Protein AF-A0A0W1G6I7-F1 (afdb_monomer_lite)

pLDDT: mean 85.75, std 11.92, range [43.31, 96.75]

Structure (mmCIF, N/CA/C/O backbone):
data_AF-A0A0W1G6I7-F1
#
_entry.id   AF-A0A0W1G6I7-F1
#
loop_
_atom_site.group_PDB
_atom_site.id
_atom_site.type_symbol
_atom_site.label_atom_id
_atom_site.label_alt_id
_atom_site.label_comp_id
_atom_site.label_asym_id
_atom_site.label_entity_id
_atom_site.label_seq_id
_atom_site.pdbx_PDB_ins_code
_atom_site.Cartn_x
_atom_site.Cartn_y
_atom_site.Cartn_z
_atom_site.occupancy
_atom_site.B_iso_or_equiv
_atom_site.auth_seq_id
_atom_site.auth_comp_id
_atom_site.auth_asym_id
_atom_site.auth_atom_id
_atom_site.pdbx_PDB_model_num
ATOM 1 N N . MET A 1 1 ? 21.510 -3.361 8.460 1.00 45.34 1 MET A N 1
ATOM 2 C CA . MET A 1 1 ? 21.124 -2.230 9.334 1.00 45.34 1 MET A CA 1
ATOM 3 C C . MET A 1 1 ? 21.002 -0.882 8.605 1.00 45.34 1 MET A C 1
ATOM 5 O O . MET A 1 1 ? 20.102 -0.129 8.933 1.00 45.34 1 MET A O 1
ATOM 9 N N . LYS A 1 2 ? 21.767 -0.615 7.530 1.00 48.50 2 LYS A N 1
ATOM 10 C CA . LYS A 1 2 ? 21.756 0.664 6.771 1.00 48.50 2 LYS A CA 1
ATOM 11 C C . LYS A 1 2 ? 20.412 1.162 6.188 1.00 48.50 2 LYS A C 1
ATOM 13 O O . LYS A 1 2 ? 20.326 2.323 5.802 1.00 48.50 2 LYS A O 1
ATOM 18 N N . CYS A 1 3 ? 19.392 0.309 6.039 1.00 48.00 3 CYS A N 1
ATOM 19 C CA . CYS A 1 3 ? 18.097 0.718 5.468 1.00 48.00 3 CYS A CA 1
ATOM 20 C C . CYS A 1 3 ? 17.162 1.379 6.488 1.00 48.00 3 CYS A C 1
ATOM 22 O O . CYS A 1 3 ? 16.380 2.235 6.077 1.00 48.00 3 CYS A O 1
ATOM 24 N N . ALA A 1 4 ? 17.265 1.009 7.770 1.00 49.53 4 ALA A N 1
ATOM 25 C CA . ALA A 1 4 ? 16.429 1.559 8.837 1.00 49.53 4 ALA A CA 1
ATOM 26 C C . ALA A 1 4 ? 16.900 2.957 9.269 1.00 49.53 4 ALA A C 1
ATOM 28 O O . ALA A 1 4 ? 16.106 3.879 9.410 1.00 49.53 4 ALA A O 1
ATOM 29 N N . GLU A 1 5 ? 18.221 3.154 9.306 1.00 43.31 5 GLU A N 1
ATOM 30 C CA . GLU A 1 5 ? 18.892 4.429 9.615 1.00 43.31 5 GLU A CA 1
ATOM 31 C C . GLU A 1 5 ? 18.566 5.572 8.629 1.00 43.31 5 GLU A C 1
ATOM 33 O O . GLU A 1 5 ? 18.909 6.724 8.873 1.00 43.31 5 GLU A O 1
ATOM 38 N N . ARG A 1 6 ? 17.916 5.274 7.497 1.00 52.84 6 ARG A N 1
ATOM 39 C CA . ARG A 1 6 ? 17.510 6.249 6.470 1.00 52.84 6 ARG A CA 1
ATOM 40 C C . ARG A 1 6 ? 15.990 6.441 6.407 1.00 52.84 6 ARG A C 1
ATOM 42 O O . ARG A 1 6 ? 15.467 6.695 5.323 1.00 52.84 6 ARG A O 1
ATOM 49 N N . GLY A 1 7 ? 15.291 6.255 7.529 1.00 54.84 7 GLY A N 1
ATOM 50 C CA . GLY A 1 7 ? 13.826 6.245 7.563 1.00 54.84 7 GLY A CA 1
ATOM 51 C C . GLY A 1 7 ? 13.294 5.006 6.849 1.00 54.84 7 GLY A C 1
ATOM 52 O O . GLY A 1 7 ? 12.708 5.080 5.770 1.00 54.84 7 GLY A O 1
ATOM 53 N N . GLY A 1 8 ? 13.655 3.830 7.347 1.00 63.31 8 GLY A N 1
ATOM 54 C CA . GLY A 1 8 ? 13.110 2.565 6.865 1.00 63.31 8 GLY A CA 1
ATOM 55 C C . GLY A 1 8 ? 12.810 1.638 8.026 1.00 63.31 8 GLY A C 1
ATOM 56 O O . GLY A 1 8 ? 13.245 1.883 9.147 1.00 63.31 8 GLY A O 1
ATOM 57 N N . HIS A 1 9 ? 12.113 0.552 7.733 1.00 74.62 9 HIS A N 1
ATOM 58 C CA . HIS A 1 9 ? 11.741 -0.431 8.741 1.00 74.62 9 HIS A CA 1
ATOM 59 C C . HIS A 1 9 ? 12.820 -1.501 8.877 1.00 74.62 9 HIS A C 1
ATOM 61 O O . HIS A 1 9 ? 13.542 -1.836 7.924 1.00 74.62 9 HIS A O 1
ATOM 67 N N . THR A 1 10 ? 12.969 -2.022 10.086 1.00 82.31 10 THR A N 1
ATOM 68 C CA . THR A 1 10 ? 13.812 -3.183 10.342 1.00 82.31 10 THR A CA 1
ATOM 69 C C . THR A 1 10 ? 13.118 -4.448 9.837 1.00 82.31 10 THR A C 1
ATOM 71 O O . THR A 1 10 ? 11.898 -4.516 9.726 1.00 82.31 10 THR A O 1
ATOM 74 N N . ALA A 1 11 ? 13.894 -5.493 9.542 1.00 81.88 11 ALA A N 1
ATOM 75 C CA . ALA A 1 11 ? 13.308 -6.777 9.158 1.00 81.88 11 ALA A CA 1
ATOM 76 C C . ALA A 1 11 ? 12.435 -7.374 10.279 1.00 81.88 11 ALA A C 1
ATOM 78 O O . ALA A 1 11 ? 11.450 -8.039 9.984 1.00 81.88 11 ALA A O 1
ATOM 79 N N . ALA A 1 12 ? 12.785 -7.122 11.545 1.00 85.25 12 ALA A N 1
ATOM 80 C CA . ALA A 1 12 ? 12.029 -7.603 12.697 1.00 85.25 12 ALA A CA 1
ATOM 81 C C . ALA A 1 12 ? 10.627 -6.980 12.755 1.00 85.25 12 ALA A C 1
ATOM 83 O O . ALA A 1 12 ? 9.657 -7.722 12.858 1.00 85.25 12 ALA A O 1
ATOM 84 N N . GLU A 1 13 ? 10.522 -5.658 12.582 1.00 83.88 13 GLU A N 1
ATOM 85 C CA . GLU A 1 13 ? 9.233 -4.948 12.526 1.00 83.88 13 GLU A CA 1
ATOM 86 C C . GLU A 1 13 ? 8.347 -5.500 11.406 1.00 83.88 13 GLU A C 1
ATOM 88 O O . GLU A 1 13 ? 7.179 -5.807 11.618 1.00 83.88 13 GLU A O 1
ATOM 93 N N . VAL A 1 14 ? 8.921 -5.690 10.213 1.00 84.94 14 VAL A N 1
ATOM 94 C CA . VAL A 1 14 ? 8.194 -6.233 9.057 1.00 84.94 14 VAL A CA 1
ATOM 95 C C . VAL A 1 14 ? 7.633 -7.621 9.345 1.00 84.94 14 VAL A C 1
ATOM 97 O O . VAL A 1 14 ? 6.477 -7.905 9.025 1.00 84.94 14 VAL A O 1
ATOM 100 N N . ILE A 1 15 ? 8.450 -8.491 9.939 1.00 86.81 15 ILE A N 1
ATOM 101 C CA . ILE A 1 15 ? 8.045 -9.852 10.291 1.00 86.81 15 ILE A CA 1
ATOM 102 C C . ILE A 1 15 ? 6.939 -9.815 11.346 1.00 86.81 15 ILE A C 1
ATOM 104 O O . ILE A 1 15 ? 5.930 -10.492 11.176 1.00 86.81 15 ILE A O 1
ATOM 108 N N . GLU A 1 16 ? 7.102 -9.024 12.404 1.00 88.31 16 GLU A N 1
ATOM 109 C CA . GLU A 1 16 ? 6.136 -8.925 13.498 1.00 88.31 16 GLU A CA 1
ATOM 110 C C . GLU A 1 16 ? 4.763 -8.448 13.013 1.00 88.31 16 GLU A C 1
ATOM 112 O O . GLU A 1 16 ? 3.749 -9.102 13.262 1.00 88.31 16 GLU A O 1
ATOM 117 N N . GLU A 1 17 ? 4.717 -7.354 12.257 1.00 86.06 17 GLU A N 1
ATOM 118 C CA . GLU A 1 17 ? 3.470 -6.786 11.735 1.00 86.06 17 GLU A CA 1
ATOM 119 C C . GLU A 1 17 ? 2.784 -7.731 10.731 1.00 86.06 17 GLU A C 1
ATOM 121 O O . GLU A 1 17 ? 1.555 -7.826 10.695 1.00 86.06 17 GLU A O 1
ATOM 126 N N . THR A 1 18 ? 3.560 -8.508 9.967 1.00 86.69 18 THR A N 1
ATOM 127 C CA . THR A 1 18 ? 3.008 -9.531 9.063 1.00 86.69 18 THR A CA 1
ATOM 128 C C . THR A 1 18 ? 2.447 -10.727 9.841 1.00 86.69 18 THR A C 1
ATOM 130 O O . THR A 1 18 ? 1.335 -11.176 9.575 1.00 86.69 18 THR A O 1
ATOM 133 N N . VAL A 1 19 ? 3.187 -11.248 10.826 1.00 88.81 19 VAL A N 1
ATOM 134 C CA . VAL A 1 19 ? 2.778 -12.422 11.625 1.00 88.81 19 VAL A CA 1
ATOM 135 C C . VAL A 1 19 ? 1.573 -12.112 12.513 1.00 88.81 19 VAL A C 1
ATOM 137 O O . VAL A 1 19 ? 0.726 -12.975 12.726 1.00 88.81 19 VAL A O 1
ATOM 140 N N . THR A 1 20 ? 1.463 -10.877 12.998 1.00 87.88 20 THR A N 1
ATOM 141 C CA . THR A 1 20 ? 0.310 -10.412 13.785 1.00 87.88 2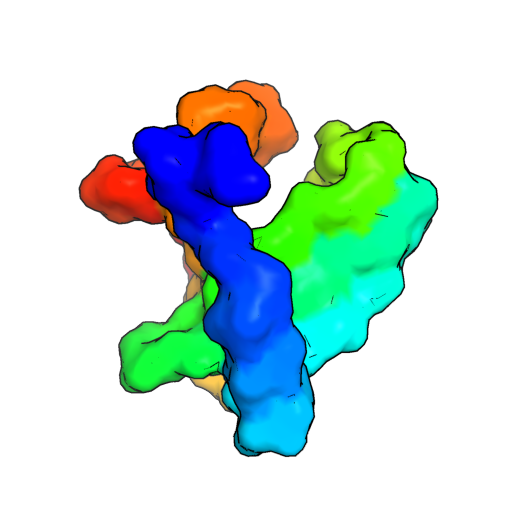0 THR A CA 1
ATOM 142 C C . THR A 1 20 ? -0.902 -10.039 12.923 1.00 87.88 20 THR A C 1
ATOM 144 O O . THR A 1 20 ? -1.939 -9.664 13.467 1.00 87.88 20 THR A O 1
ATOM 147 N N . GLY A 1 21 ? -0.804 -10.162 11.593 1.00 86.00 21 GLY A N 1
ATOM 148 C CA . GLY A 1 21 ? -1.902 -9.904 10.657 1.00 86.00 21 GLY A CA 1
ATOM 149 C C . GLY A 1 21 ? -2.239 -8.425 10.464 1.00 86.00 21 GLY A C 1
ATOM 150 O O . GLY A 1 21 ? -3.279 -8.108 9.890 1.00 86.00 21 GLY A O 1
ATOM 151 N N . LYS A 1 22 ? -1.382 -7.516 10.937 1.00 87.19 22 LYS A N 1
ATOM 152 C CA . LYS A 1 22 ? -1.555 -6.065 10.785 1.00 87.19 22 LYS A CA 1
ATOM 153 C C . LYS A 1 22 ? -1.103 -5.566 9.413 1.00 87.19 22 LYS A C 1
ATOM 155 O O . LYS A 1 22 ? -1.613 -4.557 8.925 1.00 87.19 22 LYS A O 1
ATOM 160 N N . ALA A 1 23 ? -0.186 -6.297 8.782 1.00 91.75 23 ALA A N 1
ATOM 161 C CA . ALA A 1 23 ? 0.253 -6.058 7.420 1.00 91.75 23 ALA A CA 1
ATOM 162 C C . ALA A 1 23 ? -0.014 -7.275 6.525 1.00 91.75 23 ALA A C 1
ATOM 164 O O . ALA A 1 23 ? 0.177 -8.423 6.927 1.00 91.75 23 ALA A O 1
ATOM 165 N N . VAL A 1 24 ? -0.423 -7.017 5.283 1.00 92.44 24 VAL A N 1
ATOM 166 C CA . VAL A 1 24 ? -0.639 -8.032 4.253 1.00 92.44 24 VAL A CA 1
ATOM 167 C C . VAL A 1 24 ? 0.298 -7.802 3.082 1.00 92.44 24 VAL A C 1
ATOM 169 O O . VAL A 1 24 ? 0.509 -6.684 2.611 1.00 92.44 24 VAL A O 1
ATOM 172 N N . GLY A 1 25 ? 0.878 -8.893 2.608 1.00 91.94 25 GLY A N 1
ATOM 173 C CA . GLY A 1 25 ? 1.718 -8.873 1.434 1.00 91.94 25 GLY A CA 1
ATOM 174 C C . GLY A 1 25 ? 0.907 -8.880 0.138 1.00 91.94 25 GLY A C 1
ATOM 175 O O . GLY A 1 25 ? -0.034 -9.661 -0.002 1.00 91.94 25 GLY A O 1
ATOM 176 N N . TRP A 1 26 ? 1.290 -8.039 -0.819 1.00 92.81 26 TRP A N 1
ATOM 177 C CA . TRP A 1 26 ? 0.591 -7.870 -2.087 1.00 92.81 26 TRP A CA 1
ATOM 178 C C . TRP A 1 26 ? 1.553 -8.008 -3.274 1.00 92.81 26 TRP A C 1
ATOM 180 O O . TRP A 1 26 ? 2.413 -7.144 -3.480 1.00 92.81 26 TRP A O 1
ATOM 190 N N . PRO A 1 27 ? 1.442 -9.080 -4.076 1.00 92.19 27 PRO A N 1
ATOM 191 C CA . PRO A 1 27 ? 2.306 -9.265 -5.231 1.00 92.19 27 PRO A CA 1
ATOM 192 C C . PRO A 1 27 ? 1.987 -8.247 -6.330 1.00 92.19 27 PRO A C 1
ATOM 194 O O . PRO A 1 27 ? 0.827 -7.953 -6.623 1.00 92.19 27 PRO A O 1
ATOM 197 N N . VAL A 1 28 ? 3.037 -7.743 -6.971 1.00 91.44 28 VAL A N 1
ATOM 198 C CA . VAL A 1 28 ? 2.966 -6.863 -8.144 1.00 91.44 28 VAL A CA 1
ATOM 199 C C . VAL A 1 28 ? 3.948 -7.362 -9.197 1.00 91.44 28 VAL A C 1
ATOM 201 O O . VAL A 1 28 ? 4.821 -8.181 -8.903 1.00 91.44 28 VAL A O 1
ATOM 204 N N . ASP A 1 29 ? 3.830 -6.884 -10.434 1.00 89.50 29 ASP A N 1
ATOM 205 C CA . ASP A 1 29 ? 4.776 -7.287 -11.472 1.00 89.50 29 ASP A CA 1
ATOM 206 C C . ASP A 1 29 ? 6.215 -6.904 -11.086 1.00 89.50 29 ASP A C 1
ATOM 208 O O . ASP A 1 29 ? 6.510 -5.766 -10.709 1.00 89.50 29 ASP A O 1
ATOM 212 N N . GLY A 1 30 ? 7.111 -7.890 -11.130 1.00 88.50 30 GLY A N 1
ATOM 213 C CA . GLY A 1 30 ? 8.518 -7.720 -10.778 1.00 88.50 30 GLY A CA 1
ATOM 214 C C . GLY A 1 30 ? 8.799 -7.370 -9.311 1.00 88.50 30 GLY A C 1
ATOM 215 O O . GLY A 1 30 ? 9.930 -6.962 -9.013 1.00 88.50 30 GLY A O 1
ATOM 216 N N . GLY A 1 31 ? 7.834 -7.518 -8.395 1.00 90.94 31 GLY A N 1
ATOM 217 C CA . GLY A 1 31 ? 8.036 -7.153 -6.996 1.00 90.94 31 GLY A CA 1
ATOM 218 C C . GLY A 1 31 ? 6.890 -7.461 -6.041 1.00 90.94 31 GLY A C 1
ATOM 219 O O . GLY A 1 31 ? 6.080 -8.363 -6.246 1.00 90.94 31 GLY A O 1
ATOM 220 N N . PHE A 1 32 ? 6.874 -6.715 -4.942 1.00 90.75 32 PHE A N 1
ATOM 221 C CA . PHE A 1 32 ? 5.969 -6.931 -3.829 1.00 90.75 32 PHE A CA 1
ATOM 222 C C . PHE A 1 32 ? 5.734 -5.640 -3.046 1.00 90.75 32 PHE A C 1
ATOM 224 O O . PHE A 1 32 ? 6.667 -4.853 -2.847 1.00 90.75 32 PHE A O 1
ATOM 231 N N . LEU A 1 33 ? 4.504 -5.460 -2.572 1.00 91.06 33 LEU A N 1
ATOM 232 C CA . LEU A 1 33 ? 4.113 -4.412 -1.638 1.00 91.06 33 LEU A CA 1
ATOM 233 C C . LEU A 1 33 ? 3.750 -5.022 -0.286 1.00 91.06 33 LEU A C 1
ATOM 235 O O . LEU A 1 33 ? 3.248 -6.141 -0.213 1.00 91.06 33 LEU A O 1
ATOM 239 N N . LEU A 1 34 ? 3.967 -4.267 0.780 1.00 91.88 34 LEU A N 1
ATOM 240 C CA . LEU A 1 34 ? 3.440 -4.578 2.100 1.00 91.88 34 LEU A CA 1
ATOM 241 C C . LEU A 1 34 ? 2.421 -3.506 2.461 1.00 91.88 34 LEU A C 1
ATOM 243 O O . LEU A 1 34 ? 2.751 -2.321 2.448 1.00 91.88 34 LEU A O 1
ATOM 247 N N . LEU A 1 35 ? 1.188 -3.922 2.722 1.00 94.44 35 LEU A N 1
ATOM 248 C CA . LEU A 1 35 ? 0.048 -3.039 2.932 1.00 94.44 35 LEU A CA 1
ATOM 249 C C . LEU A 1 35 ? -0.412 -3.143 4.383 1.00 94.44 35 LEU A C 1
ATOM 251 O O . LEU A 1 35 ? -0.586 -4.251 4.880 1.00 94.44 35 LEU A O 1
ATOM 255 N N . ALA A 1 36 ? -0.649 -2.019 5.044 1.00 94.00 36 ALA A N 1
ATOM 256 C CA . ALA A 1 36 ? -1.157 -1.976 6.410 1.00 94.00 36 ALA A CA 1
ATOM 257 C C . ALA A 1 36 ? -2.325 -0.995 6.497 1.00 94.00 36 ALA A C 1
ATOM 259 O O . ALA A 1 36 ? -2.273 0.099 5.935 1.00 94.00 36 ALA A O 1
ATOM 260 N N . ARG A 1 37 ? -3.396 -1.374 7.195 1.00 94.00 37 ARG A N 1
ATOM 261 C CA . ARG A 1 37 ? -4.492 -0.440 7.471 1.00 94.00 37 ARG A CA 1
ATOM 262 C C . ARG A 1 37 ? -4.107 0.446 8.648 1.00 94.00 37 ARG A C 1
ATOM 264 O O . ARG A 1 37 ? -3.655 -0.049 9.676 1.00 94.00 37 ARG A O 1
ATOM 271 N N . THR A 1 38 ? -4.331 1.743 8.512 1.00 93.06 38 THR A N 1
ATOM 272 C CA . THR A 1 38 ? -4.091 2.712 9.580 1.00 93.06 38 THR A CA 1
ATOM 273 C C . THR A 1 38 ? -5.376 3.006 10.360 1.00 93.06 38 THR A C 1
ATOM 275 O O . THR A 1 38 ? -6.486 2.728 9.901 1.00 93.06 38 THR A O 1
ATOM 278 N N . ALA A 1 39 ? -5.236 3.587 11.554 1.00 91.56 39 ALA A N 1
ATOM 279 C CA . ALA A 1 39 ? -6.374 3.950 12.406 1.00 91.56 39 ALA A CA 1
ATOM 280 C C . ALA A 1 39 ? -7.234 5.092 11.830 1.00 91.56 39 ALA A C 1
ATOM 282 O O . ALA A 1 39 ? -8.388 5.241 12.213 1.00 91.56 39 ALA A O 1
ATOM 283 N N . ASP A 1 40 ? -6.675 5.894 10.922 1.00 93.38 40 ASP A N 1
ATOM 284 C CA . ASP A 1 40 ? -7.337 7.013 10.249 1.00 93.38 40 ASP A CA 1
ATOM 285 C C . ASP A 1 40 ? -7.936 6.621 8.883 1.00 93.38 40 ASP A C 1
ATOM 287 O O . ASP A 1 40 ? -8.143 7.489 8.033 1.00 93.38 40 ASP A O 1
ATOM 291 N N . ASP A 1 41 ? -8.209 5.328 8.669 1.00 93.88 41 ASP A N 1
ATOM 292 C CA . ASP A 1 41 ? -8.818 4.749 7.461 1.00 93.88 41 ASP A CA 1
ATOM 293 C C . ASP A 1 41 ? -8.033 4.997 6.160 1.00 93.88 41 ASP A C 1
ATOM 295 O O . ASP A 1 41 ? -8.606 5.118 5.072 1.00 93.88 41 ASP A O 1
ATOM 299 N N . ALA A 1 42 ? -6.703 5.043 6.249 1.00 96.12 42 ALA A N 1
ATOM 300 C CA . ALA A 1 42 ? -5.832 4.927 5.087 1.00 96.12 42 ALA A CA 1
ATOM 301 C C . ALA A 1 42 ? -5.366 3.476 4.904 1.00 96.12 42 ALA A C 1
ATOM 303 O O . ALA A 1 42 ? -5.220 2.705 5.858 1.00 96.12 42 ALA A O 1
ATOM 304 N N . LEU A 1 43 ? -5.090 3.102 3.657 1.00 96.50 43 LEU A N 1
ATOM 305 C CA . LEU A 1 43 ? -4.254 1.944 3.370 1.00 96.50 43 LEU A CA 1
ATOM 306 C C . LEU A 1 43 ? -2.823 2.430 3.126 1.00 96.50 43 LEU A C 1
ATOM 308 O O . LEU A 1 43 ? -2.529 3.061 2.109 1.00 96.50 43 LEU A O 1
ATOM 312 N N . LEU A 1 44 ? -1.941 2.150 4.080 1.00 94.62 44 LEU A N 1
ATOM 313 C CA . LEU A 1 44 ? -0.523 2.458 4.001 1.00 94.62 44 LEU A CA 1
ATOM 314 C C . LEU A 1 44 ? 0.185 1.401 3.153 1.00 94.62 44 LEU A C 1
ATOM 316 O O . LEU A 1 44 ? 0.192 0.218 3.488 1.0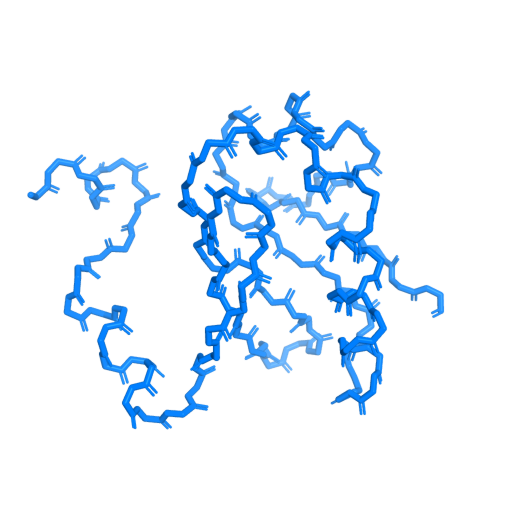0 94.62 44 LEU A O 1
ATOM 320 N N . ILE A 1 45 ? 0.838 1.835 2.082 1.00 92.44 45 ILE A N 1
ATOM 321 C CA . ILE A 1 45 ? 1.854 1.054 1.384 1.00 92.44 45 ILE A CA 1
ATOM 322 C C . ILE A 1 45 ? 3.151 1.241 2.169 1.00 92.44 45 ILE A C 1
ATOM 324 O O . ILE A 1 45 ? 3.897 2.204 1.986 1.00 92.44 45 ILE A O 1
ATOM 328 N N . TRP A 1 46 ? 3.379 0.313 3.088 1.00 88.06 46 TRP A N 1
ATOM 329 C CA . TRP A 1 46 ? 4.441 0.380 4.078 1.00 88.06 46 TRP A CA 1
ATOM 330 C C . TRP A 1 46 ? 5.814 0.084 3.468 1.00 88.06 46 TRP A C 1
ATOM 332 O O . TRP A 1 46 ? 6.810 0.738 3.771 1.00 88.06 46 TRP A O 1
ATOM 342 N N . LEU A 1 47 ? 5.871 -0.878 2.541 1.00 84.62 47 LEU A N 1
ATOM 343 C CA . LEU A 1 47 ? 7.082 -1.220 1.798 1.00 84.62 47 LEU A CA 1
ATOM 344 C C . LEU A 1 47 ? 6.760 -1.549 0.346 1.00 84.62 47 LEU A C 1
ATOM 346 O O . LEU A 1 47 ? 5.726 -2.134 0.043 1.00 84.62 47 LEU A O 1
ATOM 350 N N . GLY A 1 48 ? 7.706 -1.235 -0.537 1.00 85.31 48 GLY A N 1
ATOM 351 C CA . GLY A 1 48 ? 7.717 -1.693 -1.920 1.00 85.31 48 GLY A CA 1
ATOM 352 C C . GLY A 1 48 ? 9.111 -2.173 -2.301 1.00 85.31 48 GLY A C 1
ATOM 353 O O . GLY A 1 48 ? 10.080 -1.419 -2.189 1.00 85.31 48 GLY A O 1
ATOM 354 N N . VAL A 1 49 ? 9.225 -3.427 -2.739 1.00 83.31 49 VAL A N 1
ATOM 355 C CA . VAL A 1 49 ? 10.494 -4.042 -3.154 1.00 83.31 49 VAL A CA 1
ATOM 356 C C . VAL A 1 49 ? 10.338 -4.720 -4.504 1.00 83.31 49 VAL A C 1
ATOM 358 O O . VAL A 1 49 ? 9.364 -5.420 -4.749 1.00 83.31 49 VAL A O 1
ATOM 361 N N . GLY A 1 50 ? 11.295 -4.515 -5.402 1.00 86.06 50 GLY A N 1
ATOM 362 C CA . GLY A 1 50 ? 11.240 -5.110 -6.732 1.00 86.06 50 GLY A CA 1
ATOM 363 C C . GLY A 1 50 ? 11.901 -4.253 -7.796 1.00 86.06 50 GLY A C 1
ATOM 364 O O . GLY A 1 50 ? 12.604 -3.282 -7.507 1.00 86.06 50 GLY A O 1
ATOM 365 N N . ARG A 1 51 ? 11.680 -4.639 -9.049 1.00 84.69 51 ARG A N 1
ATOM 366 C CA . ARG A 1 51 ? 12.140 -3.915 -10.236 1.00 84.69 51 ARG A CA 1
ATOM 367 C C . ARG A 1 51 ? 10.942 -3.305 -10.952 1.00 84.69 51 ARG A C 1
ATOM 369 O O . ARG A 1 51 ? 9.831 -3.792 -10.823 1.00 84.69 51 ARG A O 1
ATOM 376 N N . GLY A 1 52 ? 11.179 -2.234 -11.707 1.00 81.81 52 GLY A N 1
ATOM 377 C CA . GLY A 1 52 ? 10.123 -1.634 -12.525 1.00 81.81 52 GLY A CA 1
ATOM 378 C C . GLY A 1 52 ? 9.041 -0.901 -11.729 1.00 81.81 52 GLY A C 1
ATOM 379 O O . GLY A 1 52 ? 7.932 -0.795 -12.219 1.00 81.81 52 GLY A O 1
ATOM 380 N N . VAL A 1 53 ? 9.357 -0.341 -10.554 1.00 81.31 53 VAL A N 1
ATOM 381 C CA . VAL A 1 53 ? 8.422 0.417 -9.690 1.00 81.31 53 VAL A CA 1
ATOM 382 C C . VAL A 1 53 ? 7.540 1.431 -10.440 1.00 81.31 53 VAL A C 1
ATOM 384 O O . VAL A 1 53 ? 6.389 1.629 -10.077 1.00 81.31 53 VAL A O 1
ATOM 387 N N . ARG A 1 54 ? 8.044 2.059 -11.511 1.00 81.38 54 ARG A N 1
ATOM 388 C CA . ARG A 1 54 ? 7.251 2.992 -12.335 1.00 81.38 54 ARG A CA 1
ATOM 389 C C . ARG A 1 54 ? 6.067 2.334 -13.048 1.00 81.38 54 ARG A C 1
ATOM 391 O O . ARG A 1 54 ? 5.108 3.024 -13.353 1.00 81.38 54 ARG A O 1
ATOM 398 N N . ASN A 1 55 ? 6.141 1.033 -13.301 1.00 81.75 55 ASN A N 1
ATOM 399 C CA . ASN A 1 55 ? 5.077 0.252 -13.927 1.00 81.75 55 ASN A CA 1
ATOM 400 C C . ASN A 1 55 ? 3.992 -0.144 -12.917 1.00 81.75 55 ASN A C 1
ATOM 402 O O . ASN A 1 55 ? 2.967 -0.688 -13.305 1.00 81.75 55 ASN A O 1
ATOM 406 N N . TRP A 1 56 ? 4.218 0.086 -11.619 1.00 82.50 56 TRP A N 1
ATOM 407 C CA . TRP A 1 56 ? 3.193 -0.134 -10.598 1.00 82.50 56 TRP A CA 1
ATOM 408 C C . TRP A 1 56 ? 2.166 1.005 -10.592 1.00 82.50 56 TRP A C 1
ATOM 410 O O . TRP A 1 56 ? 1.030 0.809 -10.162 1.00 82.50 56 TRP A O 1
ATOM 420 N N . CYS A 1 57 ? 2.541 2.172 -11.127 1.00 78.75 57 CYS A N 1
ATOM 421 C CA . CYS A 1 57 ? 1.609 3.237 -11.469 1.00 78.75 57 CYS A CA 1
ATOM 422 C C . CYS A 1 57 ? 0.682 2.727 -12.586 1.00 78.75 57 CYS A C 1
ATOM 424 O O . CYS A 1 57 ? 1.159 2.394 -13.671 1.00 78.75 57 CYS A O 1
ATOM 426 N N . GLY A 1 58 ? -0.622 2.642 -12.322 1.00 83.44 58 GLY A N 1
ATOM 427 C CA . GLY A 1 58 ? -1.591 2.000 -13.215 1.00 83.44 58 GLY A CA 1
ATOM 428 C C . GLY A 1 58 ? -2.245 0.802 -12.536 1.00 83.44 58 GLY A C 1
ATOM 429 O O . GLY A 1 58 ? -2.890 0.968 -11.506 1.00 83.44 58 GLY A O 1
ATOM 430 N N . ASP A 1 59 ? -2.070 -0.401 -13.084 1.00 84.75 59 ASP A N 1
ATOM 431 C CA . ASP A 1 59 ? -2.823 -1.591 -12.660 1.00 84.75 59 ASP A CA 1
ATOM 432 C C . ASP A 1 59 ? -2.615 -1.962 -11.187 1.00 84.75 59 ASP A C 1
ATOM 434 O O . ASP A 1 59 ? -3.572 -2.313 -10.497 1.00 84.75 59 ASP A O 1
ATOM 438 N N . ALA A 1 60 ? -1.382 -1.889 -10.672 1.00 88.19 60 ALA A N 1
ATOM 439 C CA . ALA A 1 60 ? -1.136 -2.210 -9.267 1.00 88.19 60 ALA A CA 1
ATOM 440 C C . ALA A 1 60 ? -1.774 -1.163 -8.340 1.00 88.19 60 ALA A C 1
ATOM 442 O O . ALA A 1 60 ? -2.462 -1.539 -7.394 1.00 88.19 60 ALA A O 1
ATOM 443 N N . GLU A 1 61 ? -1.615 0.130 -8.643 1.00 91.38 61 GLU A N 1
ATOM 444 C CA . GLU A 1 61 ? -2.291 1.214 -7.920 1.00 91.38 61 GLU A CA 1
ATOM 445 C C . GLU A 1 61 ? -3.819 1.059 -7.957 1.00 91.38 61 GLU A C 1
ATOM 447 O O . GLU A 1 61 ? -4.465 1.177 -6.917 1.00 91.38 61 GLU A O 1
ATOM 452 N N . ALA A 1 62 ? -4.400 0.732 -9.116 1.00 92.00 62 ALA A N 1
ATOM 453 C CA . ALA A 1 62 ? -5.839 0.538 -9.277 1.00 92.00 62 ALA A CA 1
ATOM 454 C C . ALA A 1 62 ? -6.357 -0.630 -8.426 1.00 92.00 62 ALA A C 1
ATOM 456 O O . ALA A 1 62 ? -7.321 -0.472 -7.681 1.00 92.00 62 ALA A O 1
ATOM 457 N N . ARG A 1 63 ? -5.674 -1.780 -8.457 1.00 93.88 63 ARG A N 1
ATOM 458 C CA . ARG A 1 63 ? -6.070 -2.966 -7.678 1.00 93.88 63 ARG A CA 1
ATOM 459 C C . ARG A 1 63 ? -5.903 -2.754 -6.174 1.00 93.88 63 ARG A C 1
ATOM 461 O O . ARG A 1 63 ? -6.757 -3.177 -5.399 1.00 93.88 63 ARG A O 1
ATOM 468 N N . VAL A 1 64 ? -4.836 -2.072 -5.752 1.00 94.62 64 VAL A N 1
ATOM 469 C CA . VAL A 1 64 ? -4.642 -1.690 -4.343 1.00 94.62 64 VAL A CA 1
ATOM 470 C C . VAL A 1 64 ? -5.702 -0.674 -3.907 1.00 94.62 64 VAL A C 1
ATOM 472 O O . VAL A 1 64 ? -6.224 -0.784 -2.802 1.00 94.62 64 VAL A O 1
ATOM 475 N N . SER A 1 65 ? -6.080 0.264 -4.778 1.00 95.38 65 SER A N 1
ATOM 476 C CA . SER A 1 65 ? -7.162 1.226 -4.531 1.00 95.38 65 SER A CA 1
ATOM 477 C C . SER A 1 65 ? -8.518 0.539 -4.367 1.00 95.38 65 SER A C 1
ATOM 479 O O . SER A 1 65 ? -9.259 0.845 -3.438 1.00 95.38 65 SER A O 1
ATOM 481 N N . GLU A 1 66 ? -8.848 -0.416 -5.237 1.00 95.75 66 GLU A N 1
ATOM 482 C CA . GLU A 1 66 ? -10.066 -1.226 -5.122 1.00 95.75 66 GLU A CA 1
ATOM 483 C C . GLU A 1 66 ? -10.095 -2.020 -3.816 1.00 95.75 66 GLU A C 1
ATOM 485 O O . GLU A 1 66 ? -11.101 -2.006 -3.107 1.00 95.75 66 GLU A O 1
ATOM 490 N N . PHE A 1 67 ? -8.978 -2.660 -3.464 1.00 95.06 67 PHE A N 1
ATOM 491 C CA . PHE A 1 67 ? -8.852 -3.374 -2.200 1.00 95.06 67 PHE A CA 1
ATOM 492 C C . PHE A 1 67 ? -9.028 -2.440 -0.996 1.00 95.06 67 PHE A C 1
ATOM 494 O O . PHE A 1 67 ? -9.790 -2.760 -0.085 1.00 95.06 67 PHE A O 1
ATOM 501 N N . ALA A 1 68 ? -8.390 -1.267 -1.014 1.00 96.50 68 ALA A N 1
ATOM 502 C CA . ALA A 1 68 ? -8.528 -0.256 0.028 1.00 96.50 68 ALA A CA 1
ATOM 503 C C . ALA A 1 68 ? -9.995 0.147 0.235 1.00 96.50 68 ALA A C 1
ATOM 505 O O . ALA A 1 68 ? -10.476 0.125 1.367 1.00 96.50 68 ALA A O 1
ATOM 506 N N . ARG A 1 69 ? -10.733 0.421 -0.850 1.00 96.25 69 ARG A N 1
ATOM 507 C CA . ARG A 1 69 ? -12.174 0.711 -0.770 1.00 96.25 69 ARG A CA 1
ATOM 508 C C . ARG A 1 69 ? -12.958 -0.457 -0.178 1.00 96.25 69 ARG A C 1
ATOM 510 O O . ARG A 1 69 ? -13.802 -0.248 0.688 1.00 96.25 69 ARG A O 1
ATOM 517 N N . ALA A 1 70 ? -12.667 -1.685 -0.610 1.00 95.69 70 ALA A N 1
ATOM 518 C CA . ALA A 1 70 ? -13.373 -2.880 -0.152 1.00 95.69 70 ALA A CA 1
ATOM 519 C C . ALA A 1 70 ? -13.237 -3.119 1.362 1.00 95.69 70 ALA A C 1
ATOM 521 O O . ALA A 1 70 ? -14.145 -3.676 1.976 1.00 95.69 70 ALA A O 1
ATOM 522 N N . ILE A 1 71 ? -12.135 -2.674 1.973 1.00 94.19 71 ILE A N 1
ATOM 523 C CA . ILE A 1 71 ? -11.914 -2.774 3.424 1.00 94.19 71 ILE A CA 1
ATOM 524 C C . ILE A 1 71 ? -12.305 -1.500 4.195 1.00 94.19 71 ILE A C 1
ATOM 526 O O . ILE A 1 71 ? -12.115 -1.442 5.412 1.00 94.19 71 ILE A O 1
ATOM 530 N N . GLY A 1 72 ? -12.875 -0.501 3.515 1.00 95.19 72 GLY A N 1
ATOM 531 C CA . GLY A 1 72 ? -13.376 0.737 4.115 1.00 95.19 72 GLY A CA 1
ATOM 532 C C . GLY A 1 72 ? -12.348 1.862 4.257 1.00 95.19 72 GLY A C 1
ATOM 533 O O . GLY A 1 72 ? -12.604 2.810 4.992 1.00 95.19 72 GLY A O 1
ATOM 534 N N . CYS A 1 73 ? -11.201 1.782 3.580 1.00 96.69 73 CYS A N 1
ATOM 535 C CA . CYS A 1 73 ? -10.241 2.883 3.531 1.00 96.69 73 CYS A CA 1
ATOM 536 C C . CYS A 1 73 ? -10.649 3.930 2.481 1.00 96.69 73 CYS A C 1
ATOM 538 O O . CYS A 1 73 ? -11.168 3.590 1.417 1.00 96.69 73 CYS A O 1
ATOM 540 N N . ASN A 1 74 ? -10.356 5.203 2.753 1.00 96.12 74 ASN A N 1
ATOM 541 C CA . ASN A 1 74 ? -10.723 6.339 1.891 1.00 96.12 74 ASN A CA 1
ATOM 542 C C . ASN A 1 74 ? -9.526 7.007 1.189 1.00 96.12 74 ASN A C 1
ATOM 544 O O . ASN A 1 74 ? -9.700 7.938 0.404 1.00 96.12 74 ASN A O 1
ATOM 548 N N . ARG A 1 75 ? -8.304 6.549 1.467 1.00 96.75 75 ARG A N 1
ATOM 549 C CA . ARG A 1 75 ? -7.080 7.019 0.812 1.00 96.75 75 ARG A CA 1
ATOM 550 C C . ARG A 1 75 ? -5.993 5.957 0.840 1.00 96.75 75 ARG A C 1
ATOM 552 O O . ARG A 1 75 ? -5.967 5.105 1.731 1.00 96.75 75 ARG A O 1
ATOM 559 N N . LEU A 1 76 ? -5.074 6.040 -0.113 1.00 96.00 76 LEU A N 1
ATOM 560 C CA . LEU A 1 76 ? -3.779 5.376 -0.021 1.00 96.00 76 LEU A CA 1
ATOM 561 C C . LEU A 1 76 ? -2.750 6.338 0.568 1.00 96.00 76 LEU A C 1
ATOM 563 O O . LEU A 1 76 ? -2.811 7.543 0.317 1.00 96.00 76 LEU A O 1
ATOM 567 N N . ARG A 1 77 ? -1.788 5.795 1.316 1.00 94.94 77 ARG A N 1
ATOM 568 C CA . ARG A 1 77 ? -0.659 6.540 1.884 1.00 94.94 77 ARG A CA 1
ATOM 569 C C . ARG A 1 77 ? 0.650 5.813 1.592 1.00 94.94 77 ARG A C 1
ATOM 571 O O . ARG A 1 77 ? 0.693 4.588 1.626 1.00 94.94 77 ARG A O 1
ATOM 578 N N . ILE A 1 78 ? 1.717 6.557 1.326 1.00 91.06 78 ILE A N 1
ATOM 57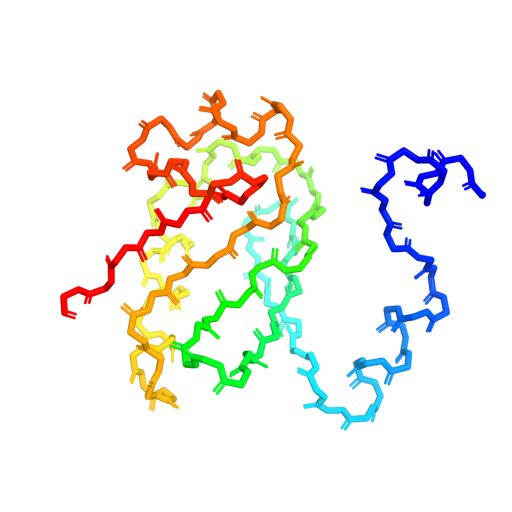9 C CA . ILE A 1 78 ? 3.099 6.066 1.313 1.00 91.06 78 ILE A CA 1
ATOM 580 C C . ILE A 1 78 ? 3.919 6.982 2.218 1.00 91.06 78 ILE A C 1
ATOM 582 O O . ILE A 1 78 ? 3.980 8.188 1.967 1.00 91.06 78 ILE A O 1
ATOM 586 N N . GLU A 1 79 ? 4.595 6.406 3.213 1.00 83.88 79 GLU A N 1
ATOM 587 C CA . GLU A 1 79 ? 5.569 7.135 4.031 1.00 83.88 79 GLU A CA 1
ATOM 588 C C . GLU A 1 79 ? 6.778 7.536 3.171 1.00 83.88 79 GLU A C 1
ATOM 590 O O . GLU A 1 79 ? 7.424 6.724 2.490 1.00 83.88 79 GLU A O 1
ATOM 595 N N . GLY A 1 80 ? 7.033 8.842 3.104 1.00 66.06 80 GLY A N 1
ATOM 596 C CA . GLY A 1 80 ? 7.776 9.437 2.005 1.00 66.06 80 GLY A CA 1
ATOM 597 C C . GLY A 1 80 ? 9.284 9.203 2.038 1.00 66.06 80 GLY A C 1
ATOM 598 O O . GLY A 1 80 ? 10.022 9.692 2.890 1.00 66.06 80 GLY A O 1
ATOM 599 N N . ARG A 1 81 ? 9.789 8.614 0.949 1.00 70.44 81 ARG A N 1
ATOM 600 C CA . ARG A 1 81 ? 11.151 8.861 0.446 1.00 70.44 81 ARG A CA 1
ATOM 601 C C . ARG A 1 81 ? 11.062 9.762 -0.779 1.00 70.44 81 ARG A C 1
ATOM 603 O O . ARG A 1 81 ? 10.216 9.534 -1.639 1.00 70.44 81 ARG A O 1
ATOM 610 N N . LYS A 1 82 ? 12.005 10.703 -0.948 1.00 71.88 82 LYS A N 1
ATOM 611 C CA . LYS A 1 82 ? 12.079 11.616 -2.120 1.00 71.88 82 LYS A CA 1
ATOM 612 C C . LYS A 1 82 ? 11.947 10.914 -3.485 1.00 71.88 82 LYS A C 1
ATOM 614 O O . LYS A 1 82 ? 11.562 11.543 -4.465 1.00 71.88 82 LYS A O 1
ATOM 619 N N . GLY A 1 83 ? 12.297 9.628 -3.572 1.00 79.19 83 GLY A N 1
ATOM 620 C CA . GLY A 1 83 ? 12.141 8.82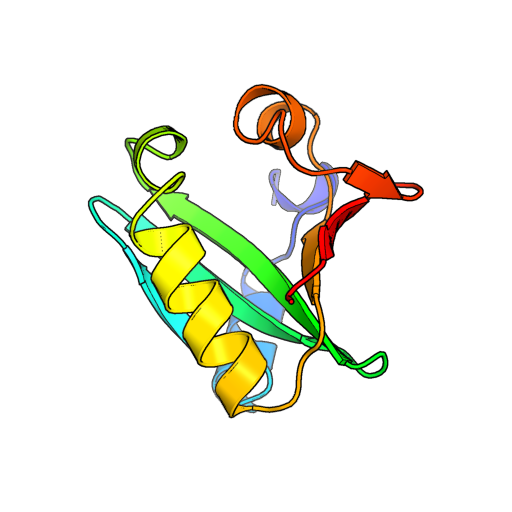5 -4.786 1.00 79.19 83 GLY A CA 1
ATOM 621 C C . GLY A 1 83 ? 10.684 8.614 -5.209 1.00 79.19 83 GLY A C 1
ATOM 622 O O . GLY A 1 83 ? 10.402 8.703 -6.402 1.00 79.19 83 GLY A O 1
ATOM 623 N N . TRP A 1 84 ? 9.769 8.403 -4.258 1.00 84.00 84 TRP A N 1
ATOM 624 C CA . TRP A 1 84 ? 8.358 8.130 -4.543 1.00 84.00 84 TRP A CA 1
ATOM 625 C C . TRP A 1 84 ? 7.658 9.314 -5.191 1.00 84.00 84 TRP A C 1
ATOM 627 O O . TRP A 1 84 ? 6.961 9.127 -6.177 1.00 84.00 84 TRP A O 1
ATOM 637 N N . GLN A 1 85 ? 7.949 10.538 -4.747 1.00 83.75 85 GLN A N 1
ATOM 638 C CA . GLN A 1 85 ? 7.353 11.745 -5.329 1.00 83.75 85 GLN A CA 1
ATOM 639 C C . GLN A 1 85 ? 7.685 11.905 -6.822 1.00 83.75 85 GLN A C 1
ATOM 641 O O . GLN A 1 85 ? 6.898 12.443 -7.591 1.00 83.75 85 GLN A O 1
ATOM 646 N N . ARG A 1 86 ? 8.851 11.411 -7.259 1.00 84.19 86 ARG A N 1
ATOM 647 C CA . ARG A 1 86 ? 9.225 11.407 -8.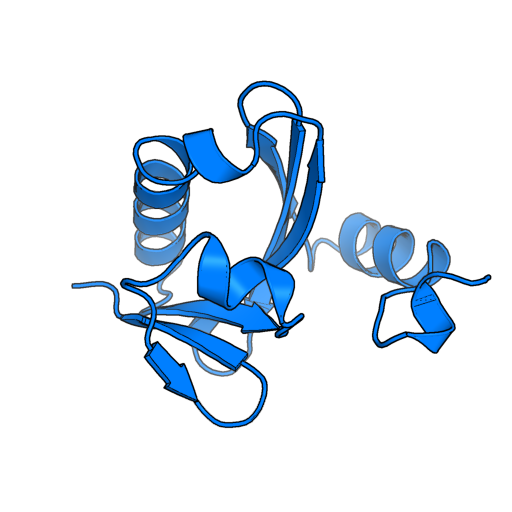680 1.00 84.19 86 ARG A CA 1
ATOM 648 C C . ARG A 1 86 ? 8.473 10.340 -9.482 1.00 84.19 86 ARG A C 1
ATOM 650 O O . ARG A 1 86 ? 8.312 10.495 -10.687 1.00 84.19 86 ARG A O 1
ATOM 657 N N . ILE A 1 87 ? 8.110 9.232 -8.843 1.00 85.38 87 ILE A N 1
ATOM 658 C CA . ILE A 1 87 ? 7.449 8.083 -9.476 1.00 85.38 87 ILE A CA 1
ATOM 659 C C . ILE A 1 87 ? 5.929 8.282 -9.521 1.00 85.38 87 ILE A C 1
ATOM 661 O O . ILE A 1 87 ? 5.297 7.880 -10.492 1.00 85.38 87 ILE A O 1
ATOM 665 N N . LEU A 1 88 ? 5.379 8.931 -8.497 1.00 87.12 88 LEU A N 1
ATOM 666 C CA . LEU A 1 88 ? 3.955 9.158 -8.272 1.00 87.12 88 LEU A CA 1
ATOM 667 C C . LEU A 1 88 ? 3.661 10.667 -8.261 1.00 87.12 88 LEU A C 1
ATOM 669 O O . LEU A 1 88 ? 3.294 11.218 -7.224 1.00 87.12 88 LEU A O 1
ATOM 673 N N . PRO A 1 89 ? 3.871 11.379 -9.384 1.00 88.12 89 PRO A N 1
ATOM 674 C CA . PRO A 1 89 ? 3.704 12.831 -9.424 1.00 88.12 89 PRO A CA 1
ATOM 675 C C . PRO A 1 89 ? 2.244 13.276 -9.254 1.00 88.12 89 PRO A C 1
ATOM 677 O O . PRO A 1 89 ? 2.003 14.448 -8.984 1.00 88.12 89 PRO A O 1
ATOM 680 N N . HIS A 1 90 ? 1.278 12.367 -9.427 1.00 90.00 90 HIS A N 1
ATOM 681 C CA . HIS A 1 90 ? -0.152 12.618 -9.232 1.00 90.00 90 HIS A CA 1
ATOM 682 C C . HIS A 1 90 ? -0.611 12.475 -7.775 1.00 90.00 90 HIS A C 1
ATOM 684 O O . HIS A 1 90 ? -1.746 12.826 -7.467 1.00 90.00 90 HIS A O 1
ATOM 690 N N . TRP A 1 91 ? 0.248 11.979 -6.881 1.00 92.38 91 TRP A N 1
ATOM 691 C CA . TRP A 1 91 ? -0.052 11.894 -5.452 1.00 92.38 91 TRP A CA 1
ATOM 692 C C . TRP A 1 91 ? 0.231 13.231 -4.765 1.00 92.38 91 TRP A C 1
ATOM 694 O O . TRP A 1 91 ? 1.172 13.950 -5.112 1.00 92.38 91 TRP A O 1
ATOM 704 N N . THR A 1 92 ? -0.568 13.558 -3.753 1.00 92.56 92 THR A N 1
ATOM 705 C CA . THR A 1 92 ? -0.438 14.815 -3.011 1.00 92.56 92 THR A CA 1
ATOM 706 C C . THR A 1 92 ? 0.495 14.626 -1.825 1.00 92.56 92 THR A C 1
ATOM 708 O O . THR A 1 92 ? 0.351 13.673 -1.068 1.00 92.56 92 THR A O 1
ATOM 711 N N . ARG A 1 93 ? 1.445 15.544 -1.622 1.00 90.94 93 ARG A N 1
ATOM 712 C CA . ARG A 1 93 ? 2.282 15.531 -0.416 1.00 90.94 93 ARG A CA 1
ATOM 713 C C . ARG A 1 93 ? 1.530 16.132 0.770 1.00 90.94 93 ARG A C 1
ATOM 715 O O . ARG A 1 93 ? 1.105 17.283 0.694 1.00 90.94 93 ARG A O 1
ATOM 722 N N . VAL A 1 94 ? 1.454 15.391 1.872 1.00 89.62 94 VAL A N 1
ATOM 723 C CA . VAL A 1 94 ? 0.862 15.819 3.146 1.00 89.62 94 VAL A CA 1
ATOM 724 C C . VAL A 1 94 ? 1.894 15.574 4.246 1.00 89.62 94 VAL A C 1
ATOM 726 O O . VAL A 1 94 ? 2.152 14.440 4.631 1.00 89.62 94 VAL A O 1
ATOM 729 N N . GLY A 1 95 ? 2.552 16.638 4.714 1.00 87.62 95 GLY A N 1
ATOM 730 C CA . GLY A 1 95 ? 3.687 16.508 5.633 1.00 87.62 95 GLY A CA 1
ATOM 731 C C . GLY A 1 95 ? 4.849 15.731 5.000 1.00 87.62 95 GLY A C 1
ATOM 732 O O . GLY A 1 95 ? 5.400 16.146 3.970 1.00 87.62 95 GLY A O 1
ATOM 733 N N . ASP A 1 96 ? 5.214 14.609 5.616 1.00 85.06 96 ASP A N 1
ATOM 734 C CA . ASP A 1 96 ? 6.252 13.699 5.118 1.00 85.06 96 ASP A CA 1
ATOM 735 C C . ASP A 1 96 ? 5.701 12.560 4.250 1.00 85.06 96 ASP A C 1
ATOM 737 O O . ASP A 1 96 ? 6.482 11.831 3.638 1.00 85.06 96 ASP A O 1
ATOM 741 N N . ASP A 1 97 ? 4.380 12.478 4.097 1.00 90.00 97 ASP A N 1
ATOM 742 C CA . ASP A 1 97 ? 3.708 11.411 3.366 1.00 90.00 97 ASP A CA 1
ATOM 743 C C . ASP A 1 97 ? 3.276 11.845 1.965 1.00 90.00 97 ASP A C 1
ATOM 745 O O . ASP A 1 97 ? 3.118 13.032 1.653 1.00 90.00 97 ASP A O 1
ATOM 749 N N . LEU A 1 98 ? 3.062 10.850 1.106 1.00 91.88 98 LEU A N 1
ATOM 750 C CA . LEU A 1 98 ? 2.302 10.996 -0.129 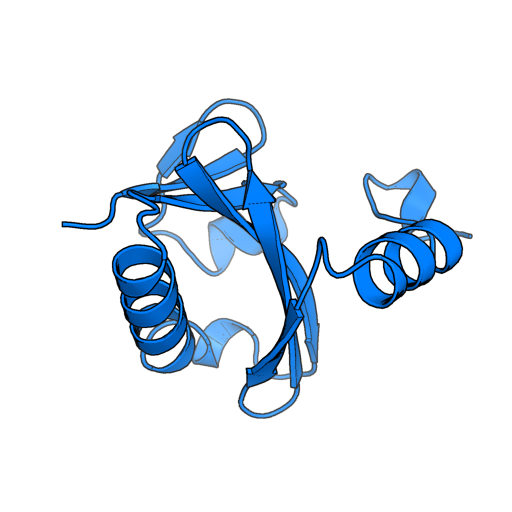1.00 91.88 98 LEU A CA 1
ATOM 751 C C . LEU A 1 98 ? 0.954 10.309 0.041 1.00 91.88 98 LEU A C 1
ATOM 753 O O . LEU A 1 98 ? 0.897 9.151 0.453 1.00 91.88 98 LEU A O 1
ATOM 757 N N . GLU A 1 99 ? -0.115 11.002 -0.332 1.00 94.62 99 GLU A N 1
ATOM 758 C CA . GLU A 1 99 ? -1.480 10.504 -0.241 1.00 94.62 99 GLU A CA 1
ATOM 759 C C . GLU A 1 99 ? -2.197 10.559 -1.593 1.00 94.62 99 GLU A C 1
ATOM 761 O O . GLU A 1 99 ? -2.048 11.509 -2.371 1.00 94.62 99 GLU A O 1
ATOM 766 N N . LEU A 1 100 ? -3.011 9.535 -1.844 1.00 94.69 100 LEU A N 1
ATOM 767 C CA . LEU A 1 100 ? -3.956 9.473 -2.953 1.00 94.69 100 LEU A CA 1
ATOM 768 C C . LEU A 1 100 ? -5.369 9.298 -2.383 1.00 94.69 100 LEU A C 1
ATOM 770 O O . LEU A 1 100 ? -5.680 8.218 -1.871 1.00 94.69 100 LEU A O 1
ATOM 774 N N . PRO A 1 101 ? -6.231 10.326 -2.458 1.00 94.50 101 PRO A N 1
ATOM 775 C CA . PRO A 1 101 ? -7.638 10.188 -2.107 1.00 94.50 101 PRO A CA 1
ATOM 776 C C . PRO A 1 101 ? -8.314 9.137 -2.989 1.00 94.50 101 PRO A C 1
ATOM 778 O O . PRO A 1 101 ? -8.095 9.104 -4.202 1.00 94.50 101 PRO A O 1
ATOM 781 N N . LEU A 1 102 ? -9.152 8.296 -2.390 1.00 91.75 102 LEU A N 1
ATOM 782 C CA . LEU A 1 102 ? -9.965 7.335 -3.122 1.00 91.75 102 LEU A CA 1
ATOM 783 C C . LEU A 1 102 ? -11.370 7.924 -3.314 1.00 91.75 102 LEU A C 1
ATOM 785 O O . LEU A 1 102 ? -11.979 8.318 -2.319 1.00 91.75 102 LEU A O 1
ATOM 789 N N . PRO A 1 103 ? -11.881 8.016 -4.557 1.00 73.62 103 PRO A N 1
ATOM 790 C CA . PRO A 1 103 ? -13.290 8.318 -4.794 1.00 73.62 103 PRO A CA 1
ATOM 791 C C . PRO A 1 103 ? -14.197 7.201 -4.279 1.00 73.62 103 PRO A C 1
ATOM 793 O O . PRO A 1 103 ? -13.724 6.034 -4.235 1.00 73.62 103 PRO A O 1
#

Sequence (103 aa):
MKCAERGGHTAAEVIEETVTGKAVGWPVDGGFLLLARTADDALLIWLGVGRGVRNWCGDAEARVSEFARAIGCNRLRIEGRKGWQRILPHWTRVGDDLELPLP

Secondary structure (DSSP, 8-state):
-TTTTTT---HHHHHHHHHTTSEEEEEETTEEEEEEE-TTSEEEEEEEEES-GGGGTTHHHHHHHHHHHHTT--EEEEE--HHHHHH-TTSEEETTEEEEE--

Foldseek 3Di:
DVQVVVVADDPVVVVVCVVVVQWDWDDDVQWIWIWGQDPQQEIERRDIDGPPLLVCPPPVVVVVLVVSVVVPHFKYKYQDDPVVCVSCVVFDDDPRMTMDGRD

Radius of gyration: 13.07 Å; chains: 1; bounding box: 35×29×28 Å